Protein AF-A0A0L8FP09-F1 (afdb_monomer)

InterPro domains:
  IPR006461 PLAC8 motif-containing protein [PF04749] (66-150)
  IPR006461 PLAC8 motif-containing protein [PTHR15907] (62-153)
  IPR006461 PLAC8 motif-containing protein [TIGR01571] (64-152)

Structure (mmCIF, N/CA/C/O backbone):
data_AF-A0A0L8FP09-F1
#
_entry.id   AF-A0A0L8FP09-F1
#
loop_
_atom_site.group_PDB
_atom_site.id
_atom_site.type_symbol
_atom_site.label_atom_id
_atom_site.label_alt_id
_atom_site.label_comp_id
_atom_site.label_asym_id
_atom_site.label_entity_id
_atom_site.label_seq_id
_atom_site.pdbx_PDB_ins_code
_atom_site.Cartn_x
_atom_site.Cartn_y
_atom_site.Cartn_z
_atom_site.occupancy
_atom_site.B_iso_or_equiv
_atom_site.auth_seq_id
_atom_site.auth_comp_id
_atom_site.auth_asym_id
_atom_site.auth_atom_id
_atom_site.pdbx_PDB_model_num
ATOM 1 N N . MET A 1 1 ? -14.677 46.490 -42.047 1.00 44.72 1 MET A N 1
ATOM 2 C CA . MET A 1 1 ? -14.136 45.141 -42.338 1.00 44.72 1 MET A CA 1
ATOM 3 C C . MET A 1 1 ? -14.301 44.352 -41.044 1.00 44.72 1 MET A C 1
ATOM 5 O O . MET A 1 1 ? -13.331 44.175 -40.325 1.00 44.72 1 MET A O 1
ATOM 9 N N . ASP A 1 2 ? -15.498 44.070 -40.534 1.00 39.19 2 ASP A N 1
ATOM 10 C CA . ASP A 1 2 ? -16.726 43.527 -41.147 1.00 39.19 2 ASP A CA 1
ATOM 11 C C . ASP A 1 2 ? -16.473 42.271 -41.971 1.00 39.19 2 ASP A C 1
ATOM 13 O O . ASP A 1 2 ? -16.012 42.380 -43.106 1.00 39.19 2 ASP A O 1
ATOM 17 N N . THR A 1 3 ? -16.710 41.136 -41.304 1.00 41.62 3 THR A N 1
ATOM 18 C CA . THR A 1 3 ? -17.496 39.934 -41.678 1.00 41.62 3 THR A CA 1
ATOM 19 C C . THR A 1 3 ? -17.457 39.043 -40.413 1.00 41.62 3 THR A C 1
ATOM 21 O O . THR A 1 3 ? -16.355 38.727 -39.965 1.00 41.62 3 THR A O 1
ATOM 24 N N . GLU A 1 4 ? -18.527 38.839 -39.622 1.00 38.84 4 GLU A N 1
ATOM 25 C CA . GLU A 1 4 ? -19.711 37.960 -39.860 1.00 38.84 4 GLU A CA 1
ATOM 26 C C . GLU A 1 4 ? -19.262 36.537 -40.275 1.00 38.84 4 GLU A C 1
ATOM 28 O O . GLU A 1 4 ? -18.379 36.411 -41.113 1.00 38.84 4 GLU A O 1
ATOM 33 N N . GLU A 1 5 ? -19.729 35.393 -39.764 1.00 35.69 5 GLU A N 1
ATOM 34 C CA . GLU A 1 5 ? -20.924 34.987 -39.014 1.00 35.69 5 GLU A CA 1
ATOM 35 C C . GLU A 1 5 ? -20.709 33.524 -38.507 1.00 35.69 5 GLU A C 1
ATOM 37 O O . GLU A 1 5 ? -19.665 32.921 -38.748 1.00 35.69 5 GLU A O 1
ATOM 42 N N . GLU A 1 6 ? -21.705 32.994 -37.796 1.00 38.56 6 GLU A N 1
ATOM 43 C CA . GLU A 1 6 ? -21.829 31.839 -36.875 1.00 38.56 6 GLU A CA 1
ATOM 44 C C . GLU A 1 6 ? -21.629 30.361 -37.375 1.00 38.56 6 GLU A C 1
ATOM 46 O O . GLU A 1 6 ? -21.425 30.118 -38.564 1.00 38.56 6 GLU A O 1
ATOM 51 N N . PRO A 1 7 ? -21.694 29.352 -36.454 1.00 57.25 7 PRO A N 1
ATOM 52 C CA . PRO A 1 7 ? -21.489 27.905 -36.655 1.00 57.25 7 PRO A CA 1
ATOM 53 C C . PRO A 1 7 ? -22.775 27.167 -37.098 1.00 57.25 7 PRO A C 1
ATOM 55 O O . PRO A 1 7 ? -23.839 27.776 -37.183 1.00 57.25 7 PRO A O 1
ATOM 58 N N . PRO A 1 8 ? -22.722 25.850 -37.395 1.00 44.56 8 PRO A N 1
ATOM 59 C CA . PRO A 1 8 ? -23.197 24.8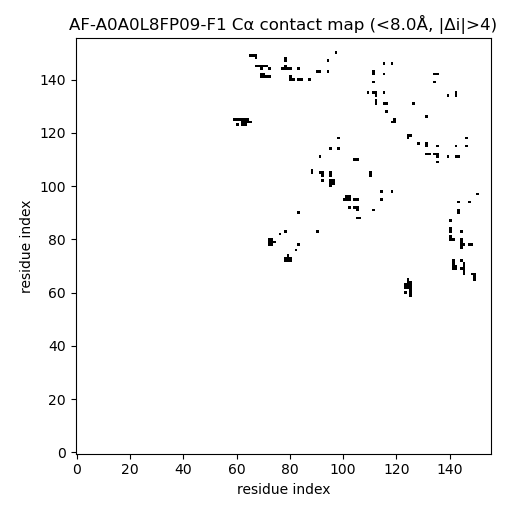16 -36.443 1.00 44.56 8 PRO A CA 1
ATOM 60 C C . PRO A 1 8 ? -22.360 23.504 -36.574 1.00 44.56 8 PRO A C 1
ATOM 62 O O . PRO A 1 8 ? -21.512 23.393 -37.445 1.00 44.56 8 PRO A O 1
ATOM 65 N N . GLU A 1 9 ? -22.386 22.488 -35.709 1.00 36.38 9 GLU A N 1
ATOM 66 C CA . GLU A 1 9 ? -23.511 21.603 -35.410 1.00 36.38 9 GLU A CA 1
ATOM 67 C C . GLU A 1 9 ? -23.280 20.804 -34.119 1.00 36.38 9 GLU A C 1
ATOM 69 O O . GLU A 1 9 ? -22.201 20.285 -33.824 1.00 36.38 9 GLU A O 1
ATOM 74 N N . ALA A 1 10 ? -24.376 20.650 -33.384 1.00 31.91 10 ALA A N 1
ATOM 75 C CA . ALA A 1 10 ? -24.558 19.651 -32.354 1.00 31.91 10 ALA A CA 1
ATOM 76 C C . ALA A 1 10 ? -24.654 18.243 -32.967 1.00 31.91 10 ALA A C 1
ATOM 78 O O . ALA A 1 10 ? -25.425 18.022 -33.896 1.00 31.91 10 ALA A O 1
ATOM 79 N N . ILE A 1 11 ? -23.995 17.254 -32.356 1.00 36.75 11 ILE A N 1
ATOM 80 C CA . ILE A 1 11 ? -24.462 15.863 -32.416 1.00 36.75 11 ILE A CA 1
ATOM 81 C C . ILE A 1 11 ? -24.700 15.376 -30.990 1.00 36.75 11 ILE A C 1
ATOM 83 O O . ILE A 1 11 ? -23.824 14.860 -30.298 1.00 36.75 11 ILE A O 1
ATOM 87 N N . THR A 1 12 ? -25.952 15.539 -30.578 1.00 35.41 12 THR A N 1
ATOM 88 C CA . THR A 1 12 ? -26.615 14.757 -29.539 1.00 35.41 12 THR A CA 1
ATOM 89 C C . THR A 1 12 ? -26.556 13.273 -29.888 1.00 35.41 12 THR A C 1
ATOM 91 O O . THR A 1 12 ? -27.148 12.867 -30.885 1.00 35.41 12 THR A O 1
ATOM 94 N N . LYS A 1 13 ? -25.951 12.453 -29.020 1.00 34.75 13 LYS A N 1
ATOM 95 C CA . LYS A 1 13 ? -26.394 11.071 -28.749 1.00 34.75 13 LYS A CA 1
ATOM 96 C C . LYS A 1 13 ? -26.190 10.735 -27.262 1.00 34.75 13 LYS A C 1
ATOM 98 O O . LYS A 1 13 ? -25.086 10.437 -26.825 1.00 34.75 13 LYS A O 1
ATOM 103 N N . GLN A 1 14 ? -27.274 10.796 -26.489 1.00 33.34 14 GLN A N 1
ATOM 104 C CA . GLN A 1 14 ? -27.479 9.980 -25.278 1.00 33.34 14 GLN A CA 1
ATOM 105 C C . GLN A 1 14 ? -27.971 8.570 -25.701 1.00 33.34 14 GLN A C 1
ATOM 107 O O . GLN A 1 14 ? -28.328 8.394 -26.866 1.00 33.34 14 GLN A O 1
ATOM 112 N N . PRO A 1 15 ? -28.224 7.623 -24.778 1.00 39.94 15 PRO A N 1
ATOM 113 C CA . PRO A 1 15 ? -27.350 7.047 -23.756 1.00 39.94 15 PRO A CA 1
ATOM 114 C C . PRO A 1 15 ? -27.344 5.493 -23.876 1.00 39.94 15 PRO A C 1
ATOM 116 O O . PRO A 1 15 ? -27.825 4.935 -24.855 1.00 39.94 15 PRO A O 1
ATOM 119 N N . ALA A 1 16 ? -26.877 4.807 -22.825 1.00 28.33 16 ALA A N 1
ATOM 120 C CA . ALA A 1 16 ? -27.048 3.375 -22.524 1.00 28.33 16 ALA A CA 1
ATOM 121 C C . ALA A 1 16 ? -25.997 2.390 -23.075 1.00 28.33 16 ALA A C 1
ATOM 123 O O . ALA A 1 16 ? -26.090 1.888 -24.189 1.00 28.33 16 ALA A O 1
ATOM 124 N N . ASN A 1 17 ? -25.100 1.944 -22.187 1.00 35.41 17 ASN A N 1
ATOM 125 C CA . ASN A 1 17 ? -25.024 0.508 -21.912 1.00 35.41 17 ASN A CA 1
ATOM 126 C C . ASN A 1 17 ? -24.466 0.244 -20.506 1.00 35.41 17 ASN A C 1
ATOM 128 O O . ASN A 1 17 ? -23.296 0.491 -20.222 1.00 35.41 17 ASN A O 1
ATOM 132 N N . GLN A 1 18 ? -25.337 -0.240 -19.621 1.00 38.38 18 GLN A N 1
ATOM 133 C CA . GLN A 1 18 ? -24.956 -0.796 -18.327 1.00 38.38 18 GLN A CA 1
ATOM 134 C C . GLN A 1 18 ? -24.208 -2.125 -18.537 1.00 38.38 18 GLN A C 1
ATOM 136 O O . GLN A 1 18 ? -24.602 -2.916 -19.401 1.00 38.38 18 GLN A O 1
ATOM 141 N N . PRO A 1 19 ? -23.194 -2.453 -17.721 1.00 32.84 19 PRO A N 1
ATOM 142 C CA . PRO A 1 19 ? -22.691 -3.815 -17.637 1.00 32.84 19 PRO A CA 1
ATOM 143 C C . PRO A 1 19 ? -23.788 -4.728 -17.078 1.00 32.84 19 PRO A C 1
ATOM 145 O O . PRO A 1 19 ? -24.257 -4.553 -15.955 1.00 32.84 19 PRO A O 1
ATOM 148 N N . LYS A 1 20 ? -24.205 -5.702 -17.890 1.00 33.91 20 LYS A N 1
ATOM 149 C CA . LYS A 1 20 ? -25.222 -6.708 -17.570 1.00 33.91 20 LYS A CA 1
ATOM 150 C C . LYS A 1 20 ? -24.871 -7.453 -16.278 1.00 33.91 20 LYS A C 1
ATOM 152 O O . LYS A 1 20 ? -23.944 -8.262 -16.246 1.00 33.91 20 LYS A O 1
ATOM 157 N N . THR A 1 21 ? -25.672 -7.235 -15.243 1.00 29.61 21 THR A N 1
ATOM 158 C CA . THR A 1 21 ? -25.819 -8.122 -14.089 1.00 29.61 21 THR A CA 1
ATOM 159 C C . THR A 1 21 ? -26.281 -9.497 -14.573 1.00 29.61 21 THR A C 1
ATOM 161 O O . THR A 1 21 ? -27.379 -9.659 -15.100 1.00 29.61 21 THR A O 1
ATOM 164 N N . LYS A 1 22 ? -25.436 -10.521 -14.409 1.00 34.25 22 LYS A N 1
ATOM 165 C CA . LYS A 1 22 ? -25.862 -11.920 -14.528 1.00 34.25 22 LYS A CA 1
ATOM 166 C C . LYS A 1 22 ? -26.405 -12.376 -13.177 1.00 34.25 22 LYS A C 1
ATOM 168 O O . LYS A 1 22 ? -25.674 -12.904 -12.346 1.00 34.25 22 LYS A O 1
ATOM 173 N N . THR A 1 23 ? -27.697 -12.153 -12.975 1.00 31.03 23 THR A N 1
ATOM 174 C CA . THR A 1 23 ? -28.492 -12.814 -11.936 1.00 31.03 23 THR A CA 1
ATOM 175 C C . THR A 1 23 ? -28.614 -14.295 -12.298 1.00 31.03 23 THR A C 1
ATOM 177 O O . THR A 1 23 ? -29.106 -14.632 -13.374 1.00 31.03 23 THR A O 1
ATOM 180 N N . ARG A 1 24 ? -28.142 -15.192 -11.428 1.00 33.09 24 ARG A N 1
ATOM 181 C CA . ARG A 1 24 ? -28.387 -16.638 -11.536 1.00 33.09 24 ARG A CA 1
ATOM 182 C C . ARG A 1 24 ? -29.703 -16.965 -10.808 1.00 33.09 24 ARG A C 1
ATOM 184 O O . ARG A 1 24 ? -29.889 -16.460 -9.703 1.00 33.09 24 ARG A O 1
ATOM 191 N N . PRO A 1 25 ? -30.612 -17.763 -11.398 1.00 40.91 25 PRO A N 1
ATOM 192 C CA . PRO A 1 25 ? -31.886 -18.111 -10.769 1.00 40.91 25 PRO A CA 1
ATOM 193 C C . PRO A 1 25 ? -31.709 -19.057 -9.566 1.00 40.91 25 PRO A C 1
ATOM 195 O O . PRO A 1 25 ? -30.722 -19.803 -9.515 1.00 40.91 25 PRO A O 1
ATOM 198 N N . PRO A 1 26 ? -32.663 -19.054 -8.614 1.00 36.44 26 PRO A N 1
ATOM 199 C CA . PRO A 1 26 ? -32.695 -20.009 -7.517 1.00 36.44 26 PRO A CA 1
ATOM 200 C C . PRO A 1 26 ? -33.157 -21.378 -8.031 1.00 36.44 26 PRO A C 1
ATOM 202 O O . PRO A 1 26 ? -34.159 -21.484 -8.737 1.00 36.44 26 PRO A O 1
ATOM 205 N N . ALA A 1 27 ? -32.433 -22.432 -7.663 1.00 35.50 27 ALA A N 1
ATOM 206 C CA . ALA A 1 27 ? -32.930 -23.794 -7.789 1.00 35.50 27 ALA A CA 1
ATOM 207 C C . ALA A 1 27 ? -33.784 -24.094 -6.552 1.00 35.50 27 ALA A C 1
ATOM 209 O O . ALA A 1 27 ? -33.258 -24.193 -5.444 1.00 35.50 27 ALA A O 1
ATOM 210 N N . GLY A 1 28 ? -35.099 -24.185 -6.749 1.00 27.45 28 GLY A N 1
ATOM 211 C CA . GLY A 1 28 ? -36.005 -24.826 -5.806 1.00 27.45 28 GLY A CA 1
ATOM 212 C C . GLY A 1 28 ? -35.853 -26.344 -5.891 1.00 27.45 28 GLY A C 1
ATOM 213 O O . GLY A 1 28 ? -35.803 -26.904 -6.985 1.00 27.45 28 GLY A O 1
ATOM 214 N N . GLY A 1 29 ? -35.777 -26.985 -4.730 1.00 28.77 29 GLY A N 1
ATOM 215 C CA . GLY A 1 29 ? -35.843 -28.428 -4.541 1.00 28.77 29 GLY A CA 1
ATOM 216 C C . GLY A 1 29 ? -36.633 -28.696 -3.263 1.00 28.77 29 GLY A C 1
ATOM 217 O O . GLY A 1 29 ? -36.369 -28.086 -2.233 1.00 28.77 29 GLY A O 1
ATOM 218 N N . SER A 1 30 ? -37.662 -29.520 -3.399 1.00 33.72 30 SER A N 1
ATOM 219 C CA . SER A 1 30 ? -38.716 -29.846 -2.442 1.00 33.72 30 SER A CA 1
ATOM 220 C C . SER A 1 30 ? -38.332 -30.939 -1.431 1.00 33.72 30 SER A C 1
ATOM 222 O O . SER A 1 30 ? -37.435 -31.734 -1.704 1.00 33.72 30 SER A O 1
ATOM 224 N N . ASN A 1 31 ? -39.159 -31.035 -0.375 1.00 30.69 31 ASN A N 1
ATOM 225 C CA . ASN A 1 31 ? -39.295 -32.110 0.634 1.00 30.69 31 ASN A CA 1
ATOM 226 C C . ASN A 1 31 ? -38.295 -31.979 1.810 1.00 30.69 31 ASN A C 1
ATOM 228 O O . ASN A 1 31 ? -37.128 -31.700 1.589 1.00 30.69 31 ASN A O 1
ATOM 232 N N . GLU A 1 32 ? -38.650 -32.068 3.095 1.00 34.84 32 GLU A N 1
ATOM 233 C CA . GLU A 1 32 ? -39.636 -32.898 3.797 1.00 34.84 32 GLU A CA 1
ATOM 234 C C . GLU A 1 32 ? -40.142 -32.184 5.071 1.00 34.84 32 GLU A C 1
ATOM 236 O O . GLU A 1 32 ? -39.426 -31.394 5.690 1.00 34.84 32 GLU A O 1
ATOM 241 N N . VAL A 1 33 ? -41.369 -32.508 5.482 1.00 37.88 33 VAL A N 1
ATOM 242 C CA . VAL A 1 33 ? -41.899 -32.275 6.831 1.00 37.88 33 VAL A CA 1
ATOM 243 C C . VAL A 1 33 ? -41.282 -33.328 7.755 1.00 37.88 33 VAL A C 1
ATOM 245 O O . VAL A 1 33 ? -41.375 -34.516 7.462 1.00 37.88 33 VAL A O 1
ATOM 248 N N . GLY A 1 34 ? -40.668 -32.904 8.859 1.00 33.72 34 GLY A N 1
ATOM 249 C CA . GLY A 1 34 ? -40.097 -33.791 9.873 1.00 33.72 34 GLY A CA 1
ATOM 250 C C . GLY A 1 34 ? -40.229 -33.172 11.262 1.00 33.72 34 GLY A C 1
ATOM 251 O O . GLY A 1 34 ? -39.697 -32.098 11.528 1.00 33.72 34 GLY A O 1
ATOM 252 N N . GLU A 1 35 ? -40.996 -33.844 12.105 1.00 32.78 35 GLU A N 1
ATOM 253 C CA . GLU A 1 35 ? -41.407 -33.486 13.460 1.00 32.78 35 GLU A CA 1
ATOM 254 C C . GLU A 1 35 ? -40.350 -33.899 14.508 1.00 32.78 35 GLU A C 1
ATOM 256 O O . GLU A 1 35 ? -39.888 -35.036 14.483 1.00 32.78 35 GLU A O 1
ATOM 261 N N . GLY A 1 36 ? -40.015 -33.000 15.450 1.00 34.12 36 GLY A N 1
ATOM 262 C CA . GLY A 1 36 ? -39.311 -33.291 16.721 1.00 34.12 36 GLY A CA 1
ATOM 263 C C . GLY A 1 36 ? -37.802 -33.612 16.642 1.00 34.12 36 GLY A C 1
ATOM 264 O O . GLY A 1 36 ? -37.326 -34.064 15.607 1.00 34.12 36 GLY A O 1
ATOM 265 N N . PRO A 1 37 ? -37.014 -33.390 17.721 1.00 39.50 37 PRO A N 1
ATOM 266 C CA . PRO A 1 37 ? -37.409 -33.547 19.122 1.00 39.50 37 PRO A CA 1
ATOM 267 C C . PRO A 1 37 ? -37.343 -32.256 19.961 1.00 39.50 37 PRO A C 1
ATOM 269 O O . PRO A 1 37 ? -36.527 -31.367 19.725 1.00 39.50 37 PRO A O 1
ATOM 272 N N . GLU A 1 38 ? -38.211 -32.194 20.973 1.00 37.00 38 GLU A N 1
ATOM 273 C CA . GLU A 1 38 ? -38.171 -31.230 22.078 1.00 37.00 38 GLU A CA 1
ATOM 274 C C . GLU A 1 38 ? -36.763 -31.091 22.674 1.00 37.00 38 GLU A C 1
ATOM 276 O O . GLU A 1 38 ? -36.096 -32.082 22.975 1.00 37.00 38 GLU A O 1
ATOM 281 N N . ILE A 1 39 ? -36.342 -29.850 22.921 1.00 46.44 39 ILE A N 1
ATOM 282 C CA . ILE A 1 39 ? -35.221 -29.561 23.817 1.00 46.44 39 ILE A CA 1
ATOM 283 C C . ILE A 1 39 ? -35.800 -29.514 25.244 1.00 46.44 39 ILE A C 1
ATOM 285 O O . ILE A 1 39 ? -36.686 -28.692 25.489 1.00 46.44 39 ILE A O 1
ATOM 289 N N . PRO A 1 40 ? -35.339 -30.363 26.183 1.00 43.50 40 PRO A N 1
ATOM 290 C CA . PRO A 1 40 ? -35.858 -30.405 27.548 1.00 43.50 40 PRO A CA 1
ATOM 291 C C . PRO A 1 40 ? -35.745 -29.058 28.272 1.00 43.50 40 PRO A C 1
ATOM 293 O O . PRO A 1 40 ? -34.704 -28.400 28.219 1.00 43.50 40 PRO A O 1
ATOM 296 N N . LEU A 1 41 ? -36.798 -28.683 29.007 1.00 48.72 41 LEU A N 1
ATOM 297 C CA . LEU A 1 41 ? -36.725 -27.628 30.019 1.00 48.72 41 LEU A CA 1
ATOM 298 C C . LEU A 1 41 ? -35.624 -27.968 31.046 1.00 48.72 41 LEU A C 1
ATOM 300 O O . LEU A 1 41 ? -35.616 -29.083 31.573 1.00 48.72 41 LEU A O 1
ATOM 304 N N . PRO A 1 42 ? -34.731 -27.030 31.405 1.00 50.09 42 PRO A N 1
ATOM 305 C CA . PRO A 1 42 ? -33.803 -27.249 32.501 1.00 50.09 42 PRO A CA 1
ATOM 306 C C . PRO A 1 42 ? -34.560 -27.246 33.837 1.00 50.09 42 PRO A C 1
ATOM 308 O O . PRO A 1 42 ? -35.291 -26.314 34.176 1.00 50.09 42 PRO A O 1
ATOM 311 N N . HIS A 1 43 ? -34.370 -28.325 34.592 1.00 56.22 43 HIS A N 1
ATOM 312 C CA . HIS A 1 43 ? -34.821 -28.479 35.970 1.00 56.22 43 HIS A CA 1
ATOM 313 C C . HIS A 1 43 ? -34.153 -27.432 36.887 1.00 56.22 43 HIS A C 1
ATOM 315 O O . HIS A 1 43 ? -33.023 -27.016 36.619 1.00 56.22 43 HIS A O 1
ATOM 321 N N . PRO A 1 44 ? -34.800 -27.019 37.993 1.00 43.12 44 PRO A N 1
ATOM 322 C CA . PRO A 1 44 ? -34.248 -26.029 38.911 1.00 43.12 44 PRO A CA 1
ATOM 323 C C . PRO A 1 44 ? -33.101 -26.644 39.728 1.00 43.12 44 PRO A C 1
ATOM 325 O O . PRO A 1 44 ? -33.324 -27.374 40.691 1.00 43.12 44 PRO A O 1
ATOM 328 N N . GLY A 1 45 ? -31.864 -26.347 39.334 1.00 41.06 45 GLY A N 1
ATOM 329 C CA . GLY A 1 45 ? -30.641 -26.713 40.045 1.00 41.06 45 GLY A CA 1
ATOM 330 C C . GLY A 1 45 ? -29.712 -25.506 40.113 1.00 41.06 45 GLY A C 1
ATOM 331 O O . GLY A 1 45 ? -29.378 -24.914 39.095 1.00 41.06 45 GLY A O 1
ATOM 332 N N . ALA A 1 46 ? -29.373 -25.101 41.330 1.00 49.41 46 ALA A N 1
ATOM 333 C CA . ALA A 1 46 ? -28.762 -23.827 41.672 1.00 49.41 46 ALA A CA 1
ATOM 334 C C . ALA A 1 46 ? -27.362 -23.581 41.076 1.00 49.41 46 ALA A C 1
ATOM 336 O O . ALA A 1 46 ? -26.454 -24.395 41.224 1.00 49.41 46 ALA A O 1
ATOM 337 N N . GLY A 1 47 ? -27.186 -22.374 40.532 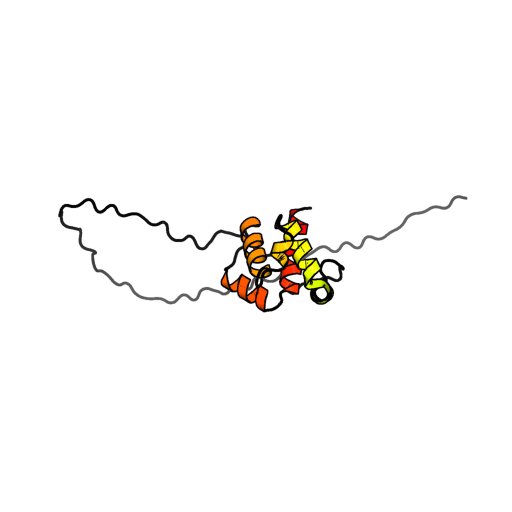1.00 49.78 47 GLY A N 1
ATOM 338 C CA . GLY A 1 47 ? -25.906 -21.714 40.273 1.00 49.78 47 GLY A CA 1
ATOM 339 C C . GLY A 1 47 ? -26.098 -20.548 39.294 1.00 49.78 47 GLY A C 1
ATOM 340 O O . GLY A 1 47 ? -26.720 -20.756 38.254 1.00 49.78 47 GLY A O 1
ATOM 341 N N . PRO A 1 48 ? -25.634 -19.314 39.576 1.00 52.81 48 PRO A N 1
ATOM 342 C CA . PRO A 1 48 ? -25.664 -18.255 38.578 1.00 52.81 48 PRO A CA 1
ATOM 343 C C . PRO A 1 48 ? -24.539 -18.506 37.568 1.00 52.81 48 PRO A C 1
ATOM 345 O O . PRO A 1 48 ? -23.412 -18.050 37.749 1.00 52.81 48 PRO A O 1
ATOM 348 N N . GLU A 1 49 ? -24.835 -19.244 36.500 1.00 56.59 49 GLU A N 1
ATOM 349 C CA . GLU A 1 49 ? -23.978 -19.254 35.319 1.00 56.59 49 GLU A CA 1
ATOM 350 C C . GLU A 1 49 ? -24.168 -17.919 34.594 1.00 56.59 49 GLU A C 1
ATOM 352 O O . GLU A 1 49 ? -25.169 -17.673 33.919 1.00 56.59 49 GLU A O 1
ATOM 357 N N . VAL A 1 50 ? -23.221 -17.004 34.797 1.00 62.78 50 VAL A N 1
ATOM 358 C CA . VAL A 1 50 ? -23.151 -15.753 34.042 1.00 62.78 50 VAL A CA 1
ATOM 359 C C . VAL A 1 50 ? -22.734 -16.115 32.620 1.00 62.78 50 VAL A C 1
ATOM 361 O O . VAL A 1 50 ? -21.548 -16.186 32.302 1.00 62.78 50 VAL A O 1
ATOM 364 N N . ALA A 1 51 ? -23.717 -16.373 31.759 1.00 57.22 51 ALA A N 1
ATOM 365 C CA . ALA A 1 51 ? -23.500 -16.516 30.331 1.00 57.22 51 ALA A CA 1
ATOM 366 C C . ALA A 1 51 ? -22.977 -15.179 29.781 1.00 57.22 51 ALA A C 1
ATOM 368 O O . ALA A 1 51 ? -23.735 -14.241 29.530 1.00 57.22 51 ALA A O 1
ATOM 369 N N . VAL A 1 52 ? -21.658 -15.070 29.612 1.00 66.19 52 VAL A N 1
ATOM 370 C CA . VAL A 1 52 ? -21.054 -13.980 28.846 1.00 66.19 52 VAL A CA 1
ATOM 371 C C . VAL A 1 52 ? -21.431 -14.221 27.390 1.00 66.19 52 VAL A C 1
ATOM 373 O O . VAL A 1 52 ? -20.824 -15.041 26.704 1.00 66.19 52 VAL A O 1
ATOM 376 N N . ALA A 1 53 ? -22.464 -13.525 26.919 1.00 64.62 53 ALA A N 1
ATOM 377 C CA . ALA A 1 53 ? -22.776 -13.455 25.503 1.00 64.62 53 ALA A CA 1
ATOM 378 C C . ALA A 1 53 ? -21.591 -12.790 24.789 1.00 64.62 53 ALA A C 1
ATOM 380 O O . ALA A 1 53 ? -21.459 -11.566 24.778 1.00 64.62 53 ALA A O 1
ATOM 381 N N . VAL A 1 54 ? -20.690 -13.599 24.231 1.00 71.19 54 VAL A N 1
ATOM 382 C CA . VAL A 1 54 ? -19.649 -13.105 23.331 1.00 71.19 54 VAL A CA 1
ATOM 383 C C . VAL A 1 54 ? -20.376 -12.667 22.059 1.00 71.19 54 VAL A C 1
ATOM 385 O O . VAL A 1 54 ? -21.013 -13.511 21.421 1.00 71.19 54 VAL A O 1
ATOM 388 N N . PRO A 1 55 ? -20.364 -11.372 21.687 1.00 70.25 55 PRO A N 1
ATOM 389 C CA . PRO A 1 55 ? -20.991 -10.950 20.446 1.00 70.25 55 PRO A CA 1
ATOM 390 C C . PRO A 1 55 ? -20.359 -11.739 19.292 1.00 70.25 55 PRO A C 1
ATOM 392 O O . PRO A 1 55 ? -19.136 -11.922 19.286 1.00 70.25 55 PRO A O 1
ATOM 395 N N . PRO A 1 56 ? -21.153 -12.225 18.319 1.00 59.50 56 PRO A N 1
ATOM 396 C CA . PRO A 1 56 ? -20.596 -12.912 17.167 1.00 59.50 56 PRO A CA 1
ATOM 397 C C . PRO A 1 56 ? -19.568 -11.988 16.520 1.00 59.50 56 PRO A C 1
ATOM 399 O O . PRO A 1 56 ? -19.855 -10.811 16.266 1.00 59.50 56 PRO A O 1
ATOM 402 N N . LEU A 1 57 ? -18.362 -12.519 16.291 1.00 55.94 57 LEU A N 1
ATOM 403 C CA . LEU A 1 57 ? -17.291 -11.837 15.577 1.00 55.94 57 LEU A CA 1
ATOM 404 C C . LEU A 1 57 ? -17.873 -11.353 14.248 1.00 55.94 57 LEU A C 1
ATOM 406 O O . LEU A 1 57 ? -18.087 -12.131 13.321 1.00 55.94 57 LEU A O 1
ATOM 410 N N . SER A 1 58 ? -18.220 -10.071 14.198 1.00 52.75 58 SER A N 1
ATOM 411 C CA . SER A 1 58 ? -18.939 -9.479 13.082 1.00 52.75 58 SER A CA 1
ATOM 412 C C . SER A 1 58 ? -17.951 -9.304 11.934 1.00 52.75 58 SER A C 1
ATOM 414 O O . SER A 1 58 ? -17.343 -8.252 11.772 1.00 52.75 58 SER A O 1
ATOM 416 N N . THR A 1 59 ? -17.761 -10.352 11.134 1.00 56.69 59 THR A N 1
ATOM 417 C CA . THR A 1 59 ? -16.852 -10.389 9.975 1.00 56.69 59 THR A CA 1
ATOM 418 C C . THR A 1 59 ? -17.395 -9.653 8.750 1.00 56.69 59 THR A C 1
ATOM 420 O O . THR A 1 59 ? -17.003 -9.934 7.622 1.00 56.69 59 THR A O 1
ATOM 423 N N . SER A 1 60 ? -18.278 -8.675 8.933 1.00 60.34 60 SER A N 1
ATOM 424 C CA . SER A 1 60 ? -18.772 -7.869 7.823 1.00 60.34 60 SER A CA 1
ATOM 425 C C . SER A 1 60 ? -19.078 -6.452 8.283 1.00 60.34 60 SER A C 1
ATOM 427 O O . SER A 1 60 ? -20.236 -6.044 8.392 1.00 60.34 60 SER A O 1
ATOM 429 N N . SER A 1 61 ? -18.028 -5.649 8.479 1.00 58.38 61 SER A N 1
ATOM 430 C CA . SER A 1 61 ? -18.190 -4.231 8.172 1.00 58.38 61 SER A CA 1
ATOM 431 C C . SER A 1 61 ? -18.642 -4.155 6.709 1.00 58.38 61 SER A C 1
ATOM 433 O O . SER A 1 61 ? -18.067 -4.808 5.838 1.00 58.38 61 SER A O 1
ATOM 435 N N . ARG A 1 62 ? -19.710 -3.405 6.416 1.00 73.00 62 ARG A N 1
ATOM 436 C CA . ARG A 1 62 ? -20.087 -3.048 5.036 1.00 73.00 62 ARG A CA 1
ATOM 437 C C . ARG A 1 62 ? -19.051 -2.060 4.486 1.00 73.00 62 ARG A C 1
ATOM 439 O O . ARG A 1 62 ? -19.358 -0.901 4.236 1.00 73.00 62 ARG A O 1
ATOM 446 N N . GLY A 1 63 ? -17.794 -2.490 4.417 1.00 78.00 63 GLY A N 1
ATOM 447 C CA . GLY A 1 63 ? -16.713 -1.723 3.829 1.00 78.00 63 GLY A CA 1
ATOM 448 C C . GLY A 1 63 ? -16.926 -1.596 2.326 1.00 78.00 63 GLY A C 1
ATOM 449 O O . GLY A 1 63 ? -17.505 -2.482 1.693 1.00 78.00 63 GLY A O 1
ATOM 450 N N . ARG A 1 64 ? -16.466 -0.490 1.744 1.00 93.25 64 ARG A N 1
ATOM 451 C CA . ARG A 1 64 ? -16.465 -0.326 0.284 1.00 93.25 64 ARG A CA 1
ATOM 452 C C . ARG A 1 64 ? -15.363 -1.182 -0.347 1.00 93.25 64 ARG A C 1
ATOM 454 O O . ARG A 1 64 ? -14.436 -1.608 0.336 1.00 93.25 64 ARG A O 1
ATOM 461 N N . ASN A 1 65 ? -15.423 -1.398 -1.655 1.00 93.69 65 ASN A N 1
ATOM 462 C CA . ASN A 1 65 ? -14.297 -1.973 -2.396 1.00 93.69 65 ASN A CA 1
ATOM 463 C C . ASN A 1 65 ? -13.232 -0.906 -2.701 1.00 93.69 65 ASN A C 1
ATOM 465 O O . ASN A 1 65 ? -13.497 0.295 -2.584 1.00 93.69 65 ASN A O 1
ATOM 469 N N . TRP A 1 66 ? -12.037 -1.353 -3.104 1.00 93.25 66 TRP A N 1
ATOM 470 C CA . TRP A 1 66 ? -11.031 -0.490 -3.734 1.00 93.25 66 TRP A CA 1
ATOM 471 C C . TRP A 1 66 ? -11.642 0.235 -4.942 1.00 93.25 66 TRP A C 1
ATOM 473 O O . TRP A 1 66 ? -12.453 -0.346 -5.663 1.00 93.25 66 TRP A O 1
ATOM 483 N N . SER A 1 67 ? -11.254 1.488 -5.162 1.00 91.62 67 SER A N 1
ATOM 484 C CA . SER A 1 67 ? -11.728 2.330 -6.269 1.00 91.62 67 SER A CA 1
ATOM 485 C C . SER A 1 67 ? -11.072 1.947 -7.597 1.00 91.62 67 SER A C 1
ATOM 487 O O . SER A 1 67 ? -11.639 2.189 -8.657 1.00 91.62 67 SER A O 1
ATOM 489 N N . THR A 1 68 ? -9.881 1.341 -7.541 1.00 91.12 68 THR A N 1
ATOM 490 C CA . THR A 1 68 ? -9.144 0.824 -8.706 1.00 91.12 68 THR A CA 1
ATOM 491 C C . THR A 1 68 ? -8.684 -0.610 -8.477 1.00 91.12 68 THR A C 1
ATOM 493 O O . THR A 1 68 ? -8.434 -1.020 -7.340 1.00 91.12 68 THR A O 1
ATOM 496 N N . GLY A 1 69 ? -8.530 -1.380 -9.551 1.00 90.75 69 GLY A N 1
ATOM 497 C CA . GLY A 1 69 ? -7.869 -2.681 -9.534 1.00 90.75 69 GLY A CA 1
ATOM 498 C C . GLY A 1 69 ? -6.380 -2.600 -9.168 1.00 90.75 69 GLY A C 1
ATOM 499 O O . GLY A 1 69 ? -5.753 -1.538 -9.202 1.00 90.75 69 GLY A O 1
ATOM 500 N N . LEU A 1 70 ? -5.793 -3.749 -8.817 1.00 89.19 70 LEU A N 1
ATOM 501 C CA . LEU A 1 70 ? -4.400 -3.821 -8.364 1.00 89.19 70 LEU A CA 1
ATOM 502 C C . LEU A 1 70 ? -3.415 -3.450 -9.484 1.00 89.19 70 LEU A C 1
ATOM 504 O O . LEU A 1 70 ? -2.550 -2.602 -9.293 1.00 89.19 70 LEU A O 1
ATOM 508 N N . CYS A 1 71 ? -3.600 -4.040 -10.666 1.00 86.38 71 CYS A N 1
ATOM 509 C CA . CYS A 1 71 ? -2.734 -3.861 -11.835 1.00 86.38 71 CYS A CA 1
ATOM 510 C C . CYS A 1 71 ? -3.237 -2.781 -12.807 1.00 86.38 71 CYS A C 1
ATOM 512 O O . CYS A 1 71 ? -2.844 -2.769 -13.970 1.00 86.38 71 CYS A O 1
ATOM 514 N N . GLU A 1 72 ? -4.100 -1.867 -12.354 1.00 83.94 72 GLU A N 1
ATOM 515 C CA . GLU A 1 72 ? -4.486 -0.687 -13.137 1.00 83.94 72 GLU A CA 1
ATOM 516 C C . GLU A 1 72 ? -3.353 0.351 -13.114 1.00 83.94 72 GLU A C 1
ATOM 518 O O . GLU A 1 72 ? -3.421 1.380 -12.438 1.00 83.94 72 GLU A O 1
ATOM 523 N N . CYS A 1 73 ? -2.255 0.043 -13.803 1.00 78.19 73 CYS A N 1
ATOM 524 C CA . CYS A 1 73 ? -1.131 0.956 -13.977 1.00 78.19 73 CYS A CA 1
ATOM 525 C C . CYS A 1 73 ? -1.548 2.069 -14.949 1.00 78.19 73 CYS A C 1
ATOM 527 O O . CYS A 1 73 ? -2.024 1.789 -16.049 1.00 78.19 73 CYS A O 1
ATOM 529 N N . ARG A 1 74 ? -1.397 3.331 -14.537 1.00 76.88 74 ARG A N 1
ATOM 530 C CA . ARG A 1 74 ? -1.678 4.495 -15.391 1.00 76.88 74 ARG A CA 1
ATOM 531 C C . ARG A 1 74 ? -0.381 5.007 -16.012 1.00 76.88 74 ARG A C 1
ATOM 533 O O . ARG A 1 74 ? 0.711 4.703 -15.539 1.00 76.88 74 ARG A O 1
ATOM 540 N N . GLU A 1 75 ? -0.511 5.812 -17.062 1.00 70.25 75 GLU A N 1
ATOM 541 C CA . GLU A 1 75 ? 0.633 6.455 -17.724 1.00 70.25 7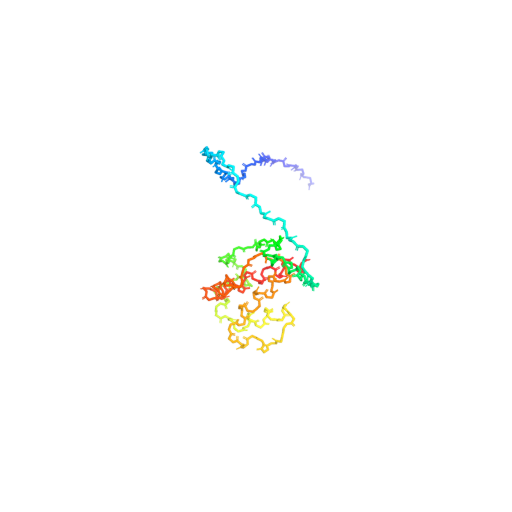5 GLU A CA 1
ATOM 542 C C . GLU A 1 75 ? 1.213 7.629 -16.919 1.00 70.25 75 GLU A C 1
ATOM 544 O O . GLU A 1 75 ? 2.311 8.099 -17.213 1.00 70.25 75 GLU A O 1
ATOM 549 N N . SER A 1 76 ? 0.514 8.091 -15.874 1.00 72.75 76 SER A N 1
ATOM 550 C CA . SER A 1 76 ? 1.027 9.127 -14.979 1.00 72.75 76 SER A CA 1
ATOM 551 C C . SER A 1 76 ? 2.324 8.662 -14.310 1.00 72.75 76 SER A C 1
ATOM 553 O O . SER A 1 76 ? 2.416 7.551 -13.791 1.00 72.75 76 SER A O 1
ATOM 555 N N . ILE A 1 77 ? 3.326 9.547 -14.266 1.00 68.25 77 ILE A N 1
ATOM 556 C CA . ILE A 1 77 ? 4.644 9.273 -13.662 1.00 68.25 77 ILE A CA 1
ATOM 557 C C . ILE A 1 77 ? 4.498 8.737 -12.225 1.00 68.25 77 ILE A C 1
ATOM 559 O O . ILE A 1 77 ? 5.230 7.839 -11.822 1.00 68.25 77 ILE A O 1
ATOM 563 N N . ALA A 1 78 ? 3.522 9.239 -11.462 1.00 66.88 78 ALA A N 1
ATOM 564 C CA . ALA A 1 78 ? 3.290 8.842 -10.073 1.00 66.88 78 ALA A CA 1
ATOM 565 C C . ALA A 1 78 ? 2.617 7.463 -9.894 1.00 66.88 78 ALA A C 1
ATOM 567 O O . ALA A 1 78 ? 2.778 6.859 -8.834 1.00 66.88 78 ALA A O 1
ATOM 568 N N . ASP A 1 79 ? 1.890 6.958 -10.900 1.00 72.94 79 ASP A N 1
ATOM 569 C CA . ASP A 1 79 ? 1.144 5.687 -10.824 1.00 72.94 79 ASP A CA 1
ATOM 570 C C . ASP A 1 79 ? 1.644 4.644 -11.837 1.00 72.94 79 ASP A C 1
ATOM 572 O O . ASP A 1 79 ? 0.972 3.641 -12.109 1.00 72.94 79 ASP A O 1
ATOM 576 N N . ASN A 1 80 ? 2.840 4.873 -12.382 1.00 81.19 80 ASN A N 1
ATOM 577 C CA . ASN A 1 80 ? 3.513 3.946 -13.269 1.00 81.19 80 ASN A CA 1
ATOM 578 C C . ASN A 1 80 ? 4.203 2.842 -12.445 1.00 81.19 80 ASN A C 1
ATOM 580 O O . ASN A 1 80 ? 5.174 3.075 -11.714 1.00 81.19 80 ASN A O 1
ATOM 584 N N . CYS A 1 81 ? 3.694 1.615 -12.565 1.00 82.31 81 CYS A N 1
ATOM 585 C CA . CYS A 1 81 ? 4.190 0.455 -11.822 1.00 82.31 81 CYS A CA 1
ATOM 586 C C . CYS A 1 81 ? 5.646 0.095 -12.178 1.00 82.31 81 CYS A C 1
ATOM 588 O O . CYS A 1 81 ? 6.389 -0.368 -11.314 1.00 82.31 81 CYS A O 1
ATOM 590 N N . VAL A 1 82 ? 6.072 0.339 -13.426 1.00 81.50 82 VAL A N 1
ATOM 591 C CA . VAL A 1 82 ? 7.446 0.072 -13.884 1.00 81.50 82 VAL A CA 1
ATOM 592 C C . VAL A 1 82 ? 8.413 1.054 -13.235 1.00 81.50 82 VAL A C 1
ATOM 594 O O . VAL A 1 82 ? 9.439 0.640 -12.699 1.00 81.50 82 VAL A O 1
ATOM 597 N N . LEU A 1 83 ? 8.060 2.342 -13.200 1.00 79.81 83 LEU A N 1
ATOM 598 C CA . LEU A 1 83 ? 8.869 3.334 -12.497 1.00 79.81 83 LEU A CA 1
ATOM 599 C C . LEU A 1 83 ? 8.951 3.007 -11.002 1.00 79.81 83 LEU A C 1
ATOM 601 O O . LEU A 1 83 ? 10.040 3.026 -10.438 1.00 79.81 83 LEU A O 1
ATOM 605 N N . SER A 1 84 ? 7.828 2.616 -10.393 1.00 80.25 84 SER A N 1
ATOM 606 C CA . SER A 1 84 ? 7.755 2.234 -8.976 1.00 80.25 84 SER A CA 1
ATOM 607 C C . SER A 1 84 ? 8.647 1.042 -8.620 1.00 80.25 84 SER A C 1
ATOM 609 O O . SER A 1 84 ? 9.164 0.986 -7.507 1.00 80.25 84 SER A O 1
ATOM 611 N N . PHE A 1 85 ? 8.860 0.108 -9.551 1.00 80.31 85 PHE A N 1
ATOM 612 C CA . PHE A 1 85 ? 9.793 -1.005 -9.367 1.00 80.31 85 PHE A CA 1
ATOM 613 C C . PHE A 1 85 ? 11.253 -0.529 -9.330 1.00 80.31 85 PHE A C 1
ATOM 615 O O . PHE A 1 85 ? 12.016 -0.946 -8.462 1.00 80.31 85 PHE A O 1
ATOM 622 N N . TRP A 1 86 ? 11.633 0.393 -10.219 1.00 79.94 86 TRP A N 1
ATOM 623 C CA . TRP A 1 86 ? 12.991 0.946 -10.274 1.00 79.94 86 TRP A CA 1
ATOM 624 C C . TRP A 1 86 ? 13.282 1.967 -9.163 1.00 79.94 86 TRP A C 1
ATOM 626 O O . TRP A 1 86 ? 14.410 2.051 -8.685 1.00 79.94 86 TRP A O 1
ATOM 636 N N . CYS A 1 87 ? 12.279 2.725 -8.708 1.00 81.12 87 CYS A N 1
ATOM 637 C CA . CYS A 1 87 ? 12.406 3.730 -7.645 1.00 81.12 87 CYS A CA 1
ATOM 638 C C . CYS A 1 87 ? 11.793 3.284 -6.304 1.00 81.12 87 CYS A C 1
ATOM 640 O O . CYS A 1 87 ? 11.417 4.101 -5.459 1.00 81.12 87 CYS A O 1
ATOM 642 N N . TRP A 1 88 ? 11.727 1.974 -6.081 1.00 79.75 88 TRP A N 1
ATOM 643 C CA . TRP A 1 88 ? 11.044 1.340 -4.956 1.00 79.75 88 TRP A CA 1
ATOM 644 C C . TRP A 1 88 ? 11.280 1.984 -3.573 1.00 79.75 88 TRP A C 1
ATOM 646 O O . TRP A 1 88 ? 10.293 2.317 -2.905 1.00 79.75 88 TRP A O 1
ATOM 656 N N . PRO A 1 89 ? 12.524 2.220 -3.102 1.00 82.44 89 PRO A N 1
ATOM 657 C CA . PRO A 1 89 ? 12.735 2.789 -1.767 1.00 82.44 89 PRO A CA 1
ATOM 658 C C . PRO A 1 89 ? 12.143 4.197 -1.630 1.00 82.44 89 PRO A C 1
ATOM 660 O O . PRO A 1 89 ? 11.592 4.539 -0.581 1.00 82.44 89 PRO A O 1
ATOM 663 N N . PHE A 1 90 ? 12.193 4.998 -2.697 1.00 84.56 90 PHE A N 1
ATOM 664 C CA . PHE A 1 90 ? 1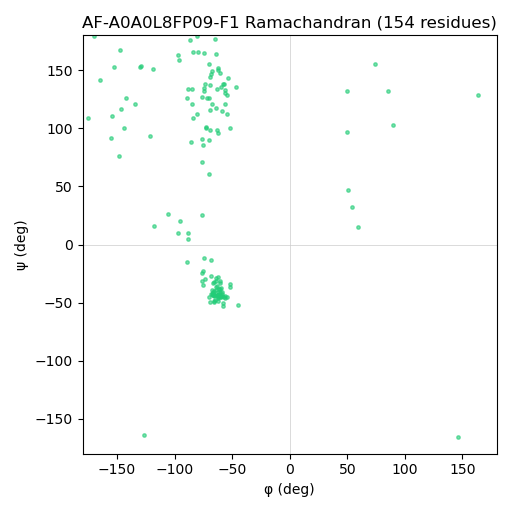1.610 6.335 -2.721 1.00 84.56 90 PHE A CA 1
ATOM 665 C C . PHE A 1 90 ? 10.081 6.275 -2.637 1.00 84.56 90 PHE A C 1
ATOM 667 O O . PHE A 1 90 ? 9.477 7.022 -1.867 1.00 84.56 90 PHE A O 1
ATOM 674 N N . MET A 1 91 ? 9.452 5.348 -3.363 1.00 84.25 91 MET A N 1
ATOM 675 C CA . MET A 1 91 ? 7.998 5.173 -3.328 1.00 84.25 91 MET A CA 1
ATOM 676 C C . MET A 1 91 ? 7.494 4.696 -1.966 1.00 84.25 91 MET A C 1
ATOM 678 O O . MET A 1 91 ? 6.543 5.285 -1.449 1.00 84.25 91 MET A O 1
ATOM 682 N N . ARG A 1 92 ? 8.168 3.726 -1.328 1.00 88.56 92 ARG A N 1
ATOM 683 C CA . ARG A 1 92 ? 7.847 3.323 0.056 1.00 88.56 92 ARG A CA 1
ATOM 684 C C . ARG A 1 92 ? 7.923 4.517 1.010 1.00 88.56 92 ARG A C 1
ATOM 686 O O . ARG A 1 92 ? 6.983 4.740 1.767 1.00 88.56 92 ARG A O 1
ATOM 693 N N . CYS A 1 93 ? 8.980 5.331 0.911 1.00 87.50 93 CYS A N 1
ATOM 694 C CA . CYS A 1 93 ? 9.150 6.524 1.747 1.00 87.50 93 CYS A CA 1
ATOM 695 C C . CYS A 1 93 ? 8.039 7.553 1.537 1.00 87.50 93 CYS A C 1
ATOM 697 O 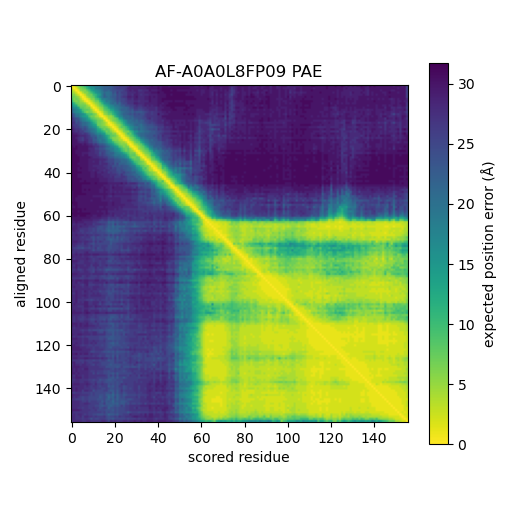O . CYS A 1 93 ? 7.547 8.131 2.504 1.00 87.50 93 CYS A O 1
ATOM 699 N N . ASN A 1 94 ? 7.651 7.812 0.288 1.00 87.56 94 ASN A N 1
ATOM 700 C CA . ASN A 1 94 ? 6.568 8.748 -0.001 1.00 87.56 94 ASN A CA 1
ATOM 701 C C . ASN A 1 94 ? 5.223 8.235 0.496 1.00 87.56 94 ASN A C 1
ATOM 703 O O . ASN A 1 94 ? 4.454 9.011 1.057 1.00 87.56 94 ASN A O 1
ATOM 707 N N . LEU A 1 95 ? 4.950 6.941 0.333 1.00 87.75 95 LEU A N 1
ATOM 708 C CA . LEU A 1 95 ? 3.720 6.345 0.828 1.00 87.75 95 LEU A CA 1
ATOM 709 C C . LEU A 1 95 ? 3.665 6.366 2.360 1.00 87.75 95 LEU A C 1
ATOM 711 O O . LEU A 1 95 ? 2.659 6.792 2.917 1.00 87.75 95 LEU A O 1
ATOM 715 N N . ALA A 1 96 ? 4.762 6.018 3.039 1.00 88.88 96 ALA A N 1
ATOM 716 C CA . ALA A 1 96 ? 4.874 6.121 4.492 1.00 88.88 96 ALA A CA 1
ATOM 717 C C . ALA A 1 96 ? 4.609 7.557 4.976 1.00 88.88 96 ALA A C 1
ATOM 719 O O . ALA A 1 96 ? 3.807 7.756 5.882 1.00 88.88 96 ALA A O 1
ATOM 720 N N . LYS A 1 97 ? 5.186 8.571 4.314 1.00 88.25 97 LYS A N 1
ATOM 721 C CA . LYS A 1 97 ? 4.899 9.984 4.619 1.00 88.25 97 LYS A CA 1
ATOM 722 C C . LYS A 1 97 ? 3.415 10.325 4.467 1.00 88.25 97 LYS A C 1
ATOM 724 O O . LYS A 1 97 ? 2.866 10.990 5.335 1.00 88.25 97 LYS A O 1
ATOM 729 N N . ARG A 1 98 ? 2.764 9.868 3.389 1.00 86.81 98 ARG A N 1
ATOM 730 C CA . ARG A 1 98 ? 1.319 10.083 3.170 1.00 86.81 98 ARG A CA 1
ATOM 731 C C . ARG A 1 98 ? 0.461 9.398 4.237 1.00 86.81 98 ARG A C 1
ATOM 733 O O . ARG A 1 98 ? -0.610 9.893 4.555 1.00 86.81 98 ARG A O 1
ATOM 740 N N . LEU A 1 99 ? 0.953 8.302 4.808 1.00 88.38 99 LEU A N 1
ATOM 741 C CA . LEU A 1 99 ? 0.333 7.579 5.921 1.00 88.38 99 LEU A CA 1
ATOM 742 C C . LEU A 1 99 ? 0.750 8.099 7.304 1.00 88.38 99 LEU A C 1
ATOM 744 O O . LEU A 1 99 ? 0.443 7.450 8.305 1.00 88.38 99 LEU A O 1
ATOM 748 N N . ASN A 1 100 ? 1.448 9.238 7.373 1.00 89.31 100 ASN A N 1
ATOM 749 C CA . ASN A 1 100 ? 1.996 9.814 8.604 1.00 89.31 100 ASN A CA 1
ATOM 750 C C . ASN A 1 100 ? 2.882 8.832 9.402 1.00 89.31 100 ASN A C 1
ATOM 752 O O . ASN A 1 100 ? 2.931 8.874 10.627 1.00 89.31 100 ASN A O 1
ATOM 756 N N . GLU A 1 101 ? 3.588 7.943 8.701 1.00 90.50 101 GLU A N 1
ATOM 757 C CA . GLU A 1 101 ? 4.554 6.998 9.261 1.00 90.50 101 GLU A CA 1
ATOM 758 C C . GLU A 1 101 ? 5.989 7.533 9.171 1.00 90.50 101 GLU A C 1
ATOM 760 O O . GLU A 1 101 ? 6.330 8.381 8.337 1.00 90.50 101 GLU A O 1
ATOM 765 N N . SER A 1 102 ? 6.875 6.999 10.015 1.00 87.31 102 SER A N 1
ATOM 766 C CA . SER A 1 102 ? 8.292 7.362 9.977 1.00 87.31 102 SER A CA 1
ATOM 767 C C . SER A 1 102 ? 8.942 6.970 8.638 1.00 87.31 102 SER A C 1
ATOM 769 O O . SER A 1 102 ? 8.599 5.966 8.018 1.00 87.31 102 SER A O 1
ATOM 771 N N . ARG A 1 103 ? 9.963 7.714 8.191 1.00 80.62 103 ARG A N 1
ATOM 772 C CA . ARG A 1 103 ? 10.733 7.326 6.988 1.00 80.62 103 ARG A CA 1
ATOM 773 C C . ARG A 1 103 ? 11.449 5.982 7.155 1.00 80.62 103 ARG A C 1
ATOM 775 O O . ARG A 1 103 ? 11.651 5.276 6.173 1.00 80.62 103 ARG A O 1
ATOM 782 N N . LEU A 1 104 ? 11.801 5.621 8.389 1.00 81.25 104 LEU A N 1
ATOM 783 C CA . LEU A 1 104 ? 12.454 4.350 8.711 1.00 81.25 104 LEU A CA 1
ATOM 784 C C . LEU A 1 104 ? 11.515 3.160 8.513 1.00 81.25 104 LEU A C 1
ATOM 786 O O . LEU A 1 104 ? 11.973 2.078 8.163 1.00 81.25 104 LEU A O 1
ATOM 790 N N . THR A 1 105 ? 10.205 3.384 8.636 1.00 82.75 105 THR A N 1
ATOM 791 C CA . THR A 1 105 ? 9.158 2.391 8.377 1.00 82.75 105 THR A CA 1
ATOM 792 C C . THR A 1 105 ? 9.335 1.751 6.989 1.00 82.75 105 THR A C 1
ATOM 794 O O . THR A 1 105 ? 9.154 0.551 6.830 1.00 82.75 105 THR A O 1
ATOM 797 N N . SER A 1 106 ? 9.828 2.506 5.999 1.00 81.62 106 SER A N 1
ATOM 798 C CA . SER A 1 106 ? 10.064 2.026 4.625 1.00 81.62 106 SER A CA 1
ATOM 799 C C . SER A 1 106 ? 11.188 0.996 4.460 1.00 81.62 106 SER A C 1
ATOM 801 O O . SER A 1 106 ? 11.283 0.385 3.395 1.00 81.62 106 SER A O 1
ATOM 803 N N . LEU A 1 107 ? 12.038 0.813 5.475 1.00 82.50 107 LEU A N 1
ATOM 804 C CA . LEU A 1 107 ? 13.137 -0.158 5.464 1.00 82.50 107 LEU A CA 1
ATOM 805 C C . LEU A 1 107 ? 12.714 -1.534 5.989 1.00 82.50 107 LEU A C 1
ATOM 807 O O . LEU A 1 107 ? 13.437 -2.509 5.790 1.00 82.50 107 LEU A O 1
ATOM 811 N N . PHE A 1 108 ? 11.564 -1.625 6.659 1.00 87.31 108 PHE A N 1
ATOM 812 C CA . PHE A 1 108 ? 11.128 -2.877 7.256 1.00 87.31 108 PHE A CA 1
ATOM 813 C C . PHE A 1 108 ? 10.645 -3.866 6.186 1.00 87.31 108 PHE A C 1
ATOM 815 O O . PHE A 1 108 ? 9.913 -3.485 5.263 1.00 87.31 108 PHE A O 1
ATOM 822 N N . PRO A 1 109 ? 11.012 -5.154 6.310 1.00 81.38 109 PRO A N 1
ATOM 823 C CA . PRO A 1 109 ? 10.468 -6.186 5.444 1.00 81.38 109 PRO A CA 1
ATOM 824 C C . PRO A 1 109 ? 8.948 -6.258 5.617 1.00 81.38 109 PRO A C 1
ATOM 826 O O . PRO A 1 109 ? 8.417 -6.006 6.697 1.00 81.38 109 PRO A O 1
ATOM 829 N N . CYS A 1 110 ? 8.240 -6.603 4.543 1.00 87.12 110 CYS A N 1
ATOM 830 C CA . CYS A 1 110 ? 6.775 -6.696 4.520 1.00 87.12 110 CYS A CA 1
ATOM 831 C C . CYS A 1 110 ? 6.032 -5.392 4.868 1.00 87.12 110 CYS A C 1
ATOM 833 O O . CYS A 1 110 ? 4.822 -5.428 5.098 1.00 87.12 110 CYS A O 1
ATOM 835 N N . ILE A 1 111 ? 6.696 -4.227 4.872 1.00 91.38 111 ILE A N 1
ATOM 836 C CA . ILE A 1 111 ? 6.028 -2.987 5.278 1.00 91.38 111 ILE A CA 1
ATOM 837 C C . ILE A 1 111 ? 4.832 -2.633 4.391 1.00 91.38 111 ILE A C 1
ATOM 839 O O . ILE A 1 111 ? 3.832 -2.105 4.870 1.00 91.38 111 ILE A O 1
ATOM 843 N N . VAL A 1 112 ? 4.888 -2.960 3.101 1.00 92.19 112 VAL A N 1
ATOM 844 C CA . VAL A 1 112 ? 3.785 -2.665 2.182 1.00 92.19 112 VAL A CA 1
ATOM 845 C C . VAL A 1 112 ? 2.524 -3.456 2.520 1.00 92.19 112 VAL A C 1
ATOM 847 O O . VAL A 1 112 ? 1.428 -2.918 2.381 1.00 92.19 112 VAL A O 1
ATOM 850 N N . PHE A 1 113 ? 2.656 -4.675 3.047 1.00 94.88 113 PHE A N 1
ATOM 851 C CA . PHE A 1 113 ? 1.521 -5.409 3.603 1.00 94.88 113 PHE A CA 1
ATOM 852 C C . PHE A 1 113 ? 0.909 -4.656 4.795 1.00 94.88 113 PHE A C 1
ATOM 854 O O . PHE A 1 113 ? -0.297 -4.414 4.806 1.00 94.88 113 PHE A O 1
ATOM 861 N N . ALA A 1 114 ? 1.729 -4.213 5.753 1.00 94.25 114 ALA A N 1
ATOM 862 C CA . ALA A 1 114 ? 1.243 -3.472 6.918 1.00 94.25 114 ALA A CA 1
ATOM 863 C C . ALA A 1 114 ? 0.571 -2.145 6.519 1.00 94.25 114 ALA A C 1
ATOM 865 O O . ALA A 1 114 ? -0.524 -1.837 6.988 1.00 94.25 114 ALA A O 1
ATOM 866 N N . MET A 1 115 ? 1.173 -1.396 5.589 1.00 94.38 115 MET A N 1
ATOM 867 C CA . MET A 1 115 ? 0.582 -0.176 5.030 1.00 94.38 115 MET A CA 1
ATOM 868 C C . MET A 1 115 ? -0.746 -0.462 4.319 1.00 94.38 115 MET A C 1
ATOM 870 O O . MET A 1 115 ? -1.692 0.303 4.476 1.00 94.38 115 MET A O 1
ATOM 874 N N . ARG A 1 116 ? -0.864 -1.585 3.599 1.00 95.88 116 ARG A N 1
ATOM 875 C CA . ARG A 1 116 ? -2.114 -1.993 2.941 1.00 95.88 116 ARG A CA 1
ATOM 876 C C . ARG A 1 116 ? -3.225 -2.294 3.938 1.00 95.88 116 ARG A C 1
ATOM 878 O O . ARG A 1 116 ? -4.352 -1.846 3.731 1.00 95.88 116 ARG A O 1
ATOM 885 N N . VAL A 1 117 ? -2.909 -2.999 5.023 1.00 95.62 117 VAL A N 1
ATOM 886 C CA . VAL A 1 117 ? -3.856 -3.247 6.119 1.00 95.62 117 VAL A CA 1
ATOM 887 C C . VAL A 1 117 ? -4.281 -1.926 6.766 1.00 95.62 117 VAL A C 1
ATOM 889 O O . VAL A 1 117 ? -5.479 -1.703 6.946 1.00 95.62 117 VAL A O 1
ATOM 892 N N . LYS A 1 118 ? -3.329 -1.021 7.041 1.00 94.69 118 LYS A N 1
ATOM 893 C CA . LYS A 1 118 ? -3.602 0.314 7.599 1.00 94.69 118 LYS A CA 1
ATOM 894 C C . LYS A 1 118 ? -4.549 1.119 6.706 1.00 94.69 118 LYS A C 1
ATOM 896 O O . LYS A 1 118 ? -5.601 1.540 7.174 1.00 94.69 118 LYS A O 1
ATOM 901 N N . VAL A 1 119 ? -4.237 1.245 5.413 1.00 95.19 119 VAL A N 1
ATOM 902 C CA . VAL A 1 119 ? -5.082 1.946 4.428 1.00 95.19 119 VAL A CA 1
ATOM 903 C C . VAL A 1 119 ? -6.498 1.381 4.417 1.00 95.19 119 VAL A C 1
ATOM 905 O O . VAL A 1 119 ? -7.468 2.134 4.426 1.00 95.19 119 VAL A O 1
ATOM 908 N N . ARG A 1 120 ? -6.652 0.054 4.426 1.00 95.62 120 ARG A N 1
ATOM 909 C CA . ARG A 1 120 ? -7.981 -0.570 4.423 1.00 95.62 1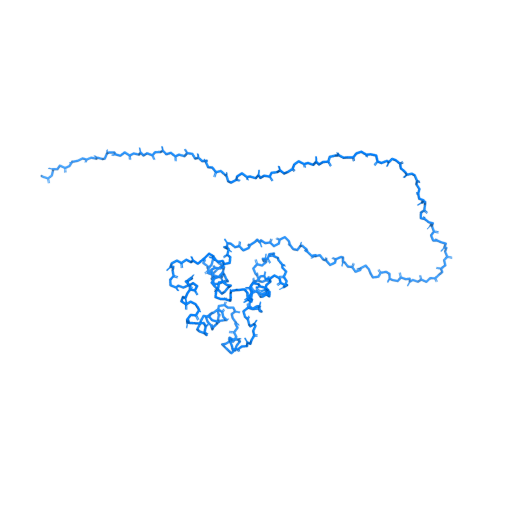20 ARG A CA 1
ATOM 910 C C . ARG A 1 120 ? -8.766 -0.289 5.694 1.00 95.62 120 ARG A C 1
ATOM 912 O O . ARG A 1 120 ? -9.971 -0.058 5.607 1.00 95.62 120 ARG A O 1
ATOM 919 N N . ALA A 1 121 ? -8.103 -0.309 6.846 1.00 93.44 121 ALA A N 1
ATOM 920 C CA . ALA A 1 121 ? -8.727 0.012 8.120 1.00 93.44 121 ALA A CA 1
ATOM 921 C C . ALA A 1 121 ? -9.182 1.481 8.161 1.00 93.44 121 ALA A C 1
ATOM 923 O O . ALA A 1 121 ? -10.339 1.751 8.483 1.00 93.44 121 ALA A O 1
ATOM 924 N N . GLU A 1 122 ? -8.315 2.415 7.758 1.00 93.19 122 GLU A N 1
ATOM 925 C CA . GLU A 1 122 ? -8.600 3.857 7.759 1.00 93.19 122 GLU A CA 1
ATOM 926 C C . GLU A 1 122 ? -9.693 4.231 6.748 1.00 93.19 122 GLU A C 1
ATOM 928 O O . GLU A 1 122 ? -10.633 4.959 7.074 1.00 93.19 122 GLU A O 1
ATOM 933 N N . LEU A 1 123 ? -9.629 3.672 5.536 1.00 93.25 123 LEU A N 1
ATOM 934 C CA . LEU A 1 123 ? -10.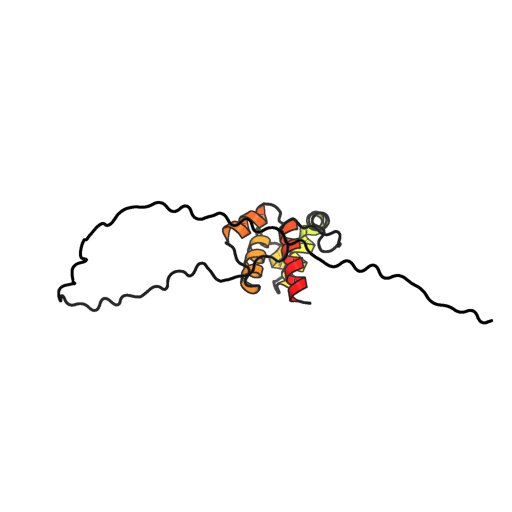569 3.968 4.450 1.00 93.25 123 LEU A CA 1
ATOM 935 C C . LEU A 1 123 ? -11.819 3.072 4.448 1.00 93.25 123 LEU A C 1
ATOM 937 O O . LEU A 1 123 ? -12.636 3.163 3.529 1.00 93.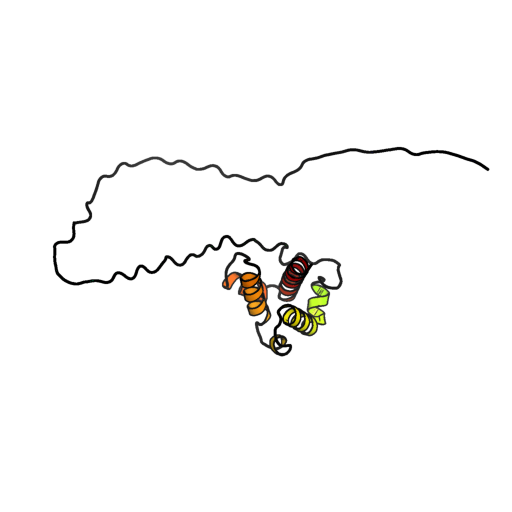25 123 LEU A O 1
ATOM 941 N N . LYS A 1 124 ? -11.983 2.209 5.462 1.00 94.00 124 LYS A N 1
ATOM 942 C CA . LYS A 1 124 ? -13.082 1.234 5.591 1.00 94.00 124 LYS A CA 1
ATOM 943 C C . LYS A 1 124 ? -13.271 0.384 4.322 1.00 94.00 124 LYS A C 1
ATOM 945 O O . LYS A 1 124 ? -14.391 0.212 3.835 1.00 94.00 124 LYS A O 1
ATOM 950 N N . ILE A 1 125 ? -12.173 -0.144 3.780 1.00 94.88 125 ILE A N 1
ATOM 951 C CA . ILE A 1 125 ? -12.172 -1.002 2.587 1.00 94.88 125 ILE A CA 1
ATOM 952 C C . ILE A 1 125 ? -12.339 -2.471 3.004 1.00 94.88 125 ILE A C 1
ATOM 954 O O . ILE A 1 125 ? -11.575 -2.995 3.816 1.00 94.88 125 ILE A O 1
ATOM 958 N N . ALA A 1 126 ? -13.328 -3.158 2.431 1.00 93.81 126 ALA A N 1
ATOM 959 C CA . ALA A 1 126 ? -13.631 -4.557 2.724 1.00 93.81 126 ALA A CA 1
ATOM 960 C C . ALA A 1 126 ? -12.537 -5.518 2.222 1.00 93.81 126 ALA A C 1
ATOM 962 O O . ALA A 1 126 ? -11.888 -5.286 1.202 1.00 93.81 126 ALA A O 1
ATOM 963 N N . GLY A 1 127 ? -12.312 -6.619 2.946 1.00 91.44 127 GLY A N 1
ATOM 964 C CA . GLY A 1 127 ? -11.415 -7.727 2.569 1.00 91.44 127 GLY A CA 1
ATOM 965 C C . GLY A 1 127 ? -10.724 -8.359 3.781 1.00 91.44 127 GLY A C 1
ATOM 966 O O . GLY A 1 127 ? -11.121 -8.091 4.913 1.00 91.44 127 GLY A O 1
ATOM 967 N N . THR A 1 128 ? -9.679 -9.153 3.559 1.00 93.25 128 THR A N 1
ATOM 968 C CA . THR A 1 128 ? -9.048 -9.963 4.610 1.00 93.25 128 THR A CA 1
ATOM 969 C C . THR A 1 128 ? -7.532 -9.772 4.667 1.00 93.25 128 THR A C 1
ATOM 971 O O . THR A 1 128 ? -6.895 -9.480 3.656 1.00 93.25 128 THR A O 1
ATOM 974 N N . ILE A 1 129 ? -6.948 -9.999 5.849 1.00 94.94 129 ILE A N 1
ATOM 975 C CA . ILE A 1 129 ? -5.494 -9.926 6.070 1.00 94.94 129 ILE A CA 1
ATOM 976 C C . ILE A 1 129 ? -4.716 -10.861 5.121 1.00 94.94 129 ILE A C 1
ATOM 978 O O . ILE A 1 129 ? -3.743 -10.401 4.523 1.00 94.94 129 ILE A O 1
ATOM 982 N N . PRO A 1 130 ? -5.123 -12.131 4.895 1.00 95.25 130 PRO A N 1
ATOM 983 C CA . PRO A 1 130 ? -4.431 -12.995 3.939 1.00 95.25 130 PRO A CA 1
ATOM 984 C C . PRO A 1 130 ? -4.447 -12.439 2.515 1.00 95.25 130 PRO A C 1
ATOM 986 O O . PRO A 1 130 ? -3.441 -12.513 1.820 1.00 95.25 130 PRO A O 1
ATOM 989 N N . ASN A 1 131 ? -5.557 -11.828 2.090 1.00 93.81 131 ASN A N 1
ATOM 990 C CA . ASN A 1 131 ? -5.631 -11.200 0.775 1.00 93.81 131 ASN A CA 1
ATOM 991 C C . ASN A 1 131 ? -4.661 -10.013 0.657 1.00 93.81 131 ASN A C 1
ATOM 993 O O . ASN A 1 131 ? -4.051 -9.819 -0.390 1.00 93.81 131 ASN A O 1
ATOM 997 N N . ASP A 1 132 ? -4.474 -9.244 1.731 1.00 95.31 132 ASP A N 1
ATOM 998 C CA . ASP A 1 132 ? -3.499 -8.151 1.749 1.00 95.31 132 ASP A CA 1
ATOM 999 C C . ASP A 1 132 ? -2.061 -8.654 1.677 1.00 95.31 132 ASP A C 1
ATOM 1001 O O . ASP A 1 132 ? -1.240 -8.067 0.971 1.00 95.31 132 ASP A O 1
ATOM 1005 N N . PHE A 1 133 ? -1.770 -9.757 2.366 1.00 94.25 133 PHE A N 1
ATOM 1006 C CA . PHE A 1 133 ? -0.465 -10.403 2.322 1.00 94.25 133 PHE A CA 1
ATOM 1007 C C . PHE A 1 133 ? -0.169 -10.969 0.928 1.00 94.25 133 PHE A C 1
ATOM 1009 O O . PHE A 1 133 ? 0.863 -10.653 0.339 1.00 94.25 133 PHE A O 1
ATOM 1016 N N . CYS A 1 134 ? -1.103 -11.728 0.347 1.00 94.75 134 CYS A N 1
ATOM 1017 C CA . CYS A 1 134 ? -0.968 -12.267 -1.006 1.00 94.75 134 CYS A CA 1
ATOM 1018 C C . CYS A 1 134 ? -0.827 -11.160 -2.059 1.00 94.75 134 CYS A C 1
ATOM 1020 O O . CYS A 1 134 ? 0.004 -11.279 -2.956 1.00 94.75 134 CYS A O 1
ATOM 1022 N N . ALA A 1 135 ? -1.590 -10.068 -1.943 1.00 93.81 135 ALA A N 1
ATOM 1023 C CA . ALA A 1 135 ? -1.461 -8.928 -2.846 1.00 93.81 135 ALA A CA 1
ATOM 1024 C C . ALA A 1 135 ? -0.064 -8.292 -2.750 1.00 93.81 135 ALA A C 1
ATOM 1026 O O . ALA A 1 135 ? 0.562 -8.052 -3.784 1.00 93.81 135 ALA A O 1
ATOM 1027 N N . ALA A 1 136 ? 0.437 -8.069 -1.527 1.00 92.75 136 ALA A N 1
ATOM 1028 C CA . ALA A 1 136 ? 1.774 -7.524 -1.282 1.00 92.75 136 ALA A CA 1
ATOM 1029 C C . ALA A 1 136 ? 2.890 -8.409 -1.861 1.00 92.75 136 ALA A C 1
ATOM 1031 O O . ALA A 1 136 ? 3.848 -7.877 -2.416 1.00 92.75 136 ALA A O 1
ATOM 1032 N N . LEU A 1 137 ? 2.744 -9.737 -1.791 1.00 90.62 137 LEU A N 1
ATOM 1033 C CA . LEU A 1 137 ? 3.698 -10.685 -2.374 1.00 90.62 137 LEU A CA 1
ATOM 1034 C C . LEU A 1 137 ? 3.606 -10.794 -3.901 1.00 90.62 137 LEU A C 1
ATOM 1036 O O . LEU A 1 137 ? 4.622 -10.999 -4.557 1.00 90.62 137 LEU A O 1
ATOM 1040 N N . CYS A 1 138 ? 2.406 -10.686 -4.474 1.00 90.88 138 CYS A N 1
ATOM 1041 C CA . CYS A 1 138 ? 2.188 -10.865 -5.909 1.00 90.88 138 CYS A CA 1
ATOM 1042 C C . CYS A 1 138 ? 2.810 -9.732 -6.737 1.00 90.88 138 CYS A C 1
ATOM 1044 O O . CYS A 1 138 ? 3.523 -9.991 -7.704 1.00 90.88 138 CYS A O 1
ATOM 1046 N N . CYS A 1 139 ? 2.545 -8.479 -6.363 1.00 90.19 139 CYS A N 1
ATOM 1047 C CA . CYS A 1 139 ? 3.141 -7.313 -7.011 1.00 90.19 139 CYS A CA 1
ATOM 1048 C C . CYS A 1 139 ? 3.155 -6.125 -6.045 1.00 90.19 139 CYS A C 1
ATOM 1050 O O . CYS A 1 139 ? 2.211 -5.332 -5.993 1.00 90.19 139 CYS A O 1
ATOM 1052 N N . GLU A 1 140 ? 4.250 -5.963 -5.302 1.00 90.81 140 GLU A N 1
ATOM 1053 C CA . GLU A 1 140 ? 4.393 -4.838 -4.376 1.00 90.81 140 GLU A CA 1
ATOM 1054 C C . GLU A 1 140 ? 4.298 -3.453 -5.063 1.00 90.81 140 GLU A C 1
ATOM 1056 O O . GLU A 1 140 ? 3.596 -2.589 -4.531 1.00 90.81 140 GLU A O 1
ATOM 1061 N N . PRO A 1 141 ? 4.889 -3.210 -6.257 1.00 89.69 141 PRO A N 1
ATOM 1062 C C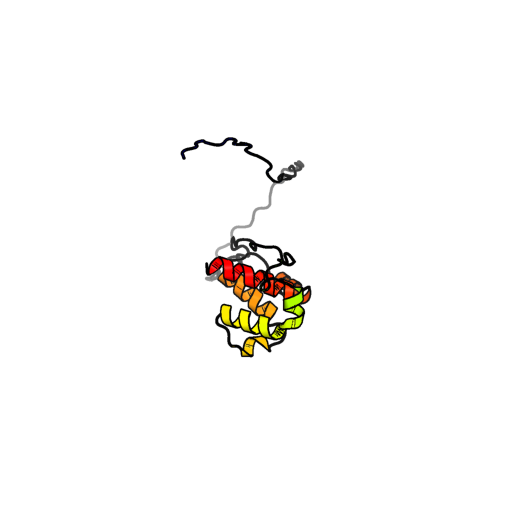A . PRO A 1 141 ? 4.724 -1.934 -6.958 1.00 89.69 141 PRO A CA 1
ATOM 1063 C C . PRO A 1 141 ? 3.260 -1.625 -7.289 1.00 89.69 141 PRO A C 1
ATOM 1065 O O . PRO A 1 141 ? 2.790 -0.520 -7.035 1.00 89.69 141 PRO A O 1
ATOM 1068 N N . CYS A 1 142 ? 2.514 -2.617 -7.781 1.00 91.75 142 CYS A N 1
ATOM 1069 C CA . CYS A 1 142 ? 1.096 -2.483 -8.112 1.00 91.75 142 CYS A CA 1
ATOM 1070 C C . CYS A 1 142 ? 0.267 -2.132 -6.868 1.00 91.75 142 CYS A C 1
ATOM 1072 O O . CYS A 1 142 ? -0.578 -1.238 -6.896 1.00 91.75 142 CYS A O 1
ATOM 1074 N N . VAL A 1 143 ? 0.555 -2.801 -5.746 1.00 94.00 143 VAL A N 1
ATOM 1075 C CA . VAL A 1 143 ? -0.059 -2.523 -4.442 1.00 94.00 143 VAL A CA 1
ATOM 1076 C C . VAL A 1 143 ? 0.219 -1.088 -3.990 1.00 94.00 143 VAL A C 1
ATOM 1078 O O . VAL A 1 143 ? -0.705 -0.404 -3.550 1.00 94.00 143 VAL A O 1
ATOM 1081 N N . MET A 1 144 ? 1.463 -0.614 -4.111 1.00 91.94 144 MET A N 1
ATOM 1082 C CA . MET A 1 144 ? 1.821 0.765 -3.765 1.00 91.94 144 MET A CA 1
ATOM 1083 C C . MET A 1 144 ? 1.107 1.781 -4.657 1.00 91.94 144 MET A C 1
ATOM 1085 O O . MET A 1 144 ? 0.570 2.758 -4.138 1.00 91.94 144 MET A O 1
ATOM 1089 N N . CYS A 1 145 ? 1.042 1.544 -5.970 1.00 92.12 145 CYS A N 1
ATOM 1090 C CA . CYS A 1 145 ? 0.307 2.408 -6.893 1.00 92.12 145 CYS A CA 1
ATOM 1091 C C . CYS A 1 145 ? -1.192 2.437 -6.559 1.00 92.12 145 CYS A C 1
ATOM 1093 O O . CYS A 1 145 ? -1.777 3.515 -6.493 1.00 92.12 145 CYS A O 1
ATOM 1095 N N . GLN A 1 146 ? -1.811 1.286 -6.272 1.00 94.00 146 GLN A N 1
ATOM 1096 C CA . GLN A 1 146 ? -3.216 1.223 -5.857 1.00 94.00 146 GLN A CA 1
ATOM 1097 C C . GLN A 1 146 ? -3.465 2.056 -4.593 1.00 94.00 146 GLN A C 1
ATOM 1099 O O . GLN A 1 146 ? -4.349 2.908 -4.591 1.00 94.00 146 GLN A O 1
ATOM 1104 N N . MET A 1 147 ? -2.658 1.870 -3.543 1.00 94.06 147 MET A N 1
ATOM 1105 C CA . MET A 1 147 ? -2.780 2.659 -2.311 1.00 94.06 147 MET A CA 1
ATOM 1106 C C . MET A 1 147 ? -2.535 4.154 -2.540 1.00 94.06 147 MET A C 1
ATOM 1108 O O . MET A 1 147 ? -3.252 4.986 -1.994 1.00 94.06 147 MET A O 1
ATOM 1112 N N . SER A 1 148 ? -1.540 4.503 -3.360 1.00 91.31 148 SER A N 1
ATOM 1113 C CA . SER A 1 148 ? -1.218 5.890 -3.704 1.00 91.31 148 SER A CA 1
ATOM 1114 C C . SER A 1 148 ? -2.404 6.600 -4.353 1.00 91.31 148 SER A C 1
ATOM 1116 O O . SER A 1 148 ? -2.677 7.748 -4.005 1.00 91.31 148 SER A O 1
ATOM 1118 N N . ARG A 1 149 ? -3.117 5.926 -5.264 1.00 90.62 149 ARG A N 1
ATOM 1119 C CA . ARG A 1 149 ? -4.318 6.465 -5.914 1.00 90.62 149 ARG A CA 1
ATOM 1120 C C . ARG A 1 149 ? -5.473 6.643 -4.935 1.00 90.62 149 ARG A C 1
ATOM 1122 O O . ARG A 1 149 ? -6.099 7.693 -4.945 1.00 90.62 149 ARG A O 1
ATOM 1129 N N . GLU A 1 150 ? -5.720 5.666 -4.061 1.00 93.25 150 GLU A N 1
ATOM 1130 C CA . GLU A 1 150 ? -6.774 5.800 -3.044 1.00 93.25 150 GLU A CA 1
ATOM 1131 C C . GLU A 1 150 ? -6.526 6.983 -2.107 1.00 93.25 150 GLU A C 1
ATOM 1133 O O . GLU A 1 150 ? -7.439 7.751 -1.828 1.00 93.25 150 GLU A O 1
ATOM 1138 N N . LEU A 1 151 ? -5.289 7.149 -1.629 1.00 91.75 151 LEU A N 1
ATOM 1139 C CA . LEU A 1 151 ? -4.946 8.260 -0.740 1.00 91.75 151 LEU A CA 1
ATOM 1140 C C . LEU A 1 151 ? -5.037 9.615 -1.451 1.00 91.75 151 LEU A C 1
ATOM 1142 O O . LEU A 1 151 ? -5.395 10.605 -0.821 1.00 91.75 151 LEU A O 1
ATOM 1146 N N . GLN A 1 152 ? -4.724 9.671 -2.749 1.00 89.12 152 GLN A N 1
ATOM 1147 C CA . GLN A 1 152 ? -4.897 10.886 -3.550 1.00 89.12 152 GLN A CA 1
ATOM 1148 C C . GLN A 1 152 ? -6.368 11.260 -3.714 1.00 89.12 152 GLN A C 1
ATOM 1150 O O . GLN A 1 152 ? -6.694 12.434 -3.598 1.00 89.12 152 GLN A O 1
ATOM 1155 N N . GLU A 1 153 ? -7.238 10.278 -3.950 1.00 88.06 153 GLU A N 1
ATOM 1156 C CA . GLU A 1 153 ? -8.679 10.507 -4.083 1.00 88.06 153 GLU A CA 1
ATOM 1157 C C . GLU A 1 153 ? -9.291 11.024 -2.775 1.00 88.06 153 GLU A C 1
ATOM 1159 O O . GLU A 1 153 ? -10.126 11.916 -2.790 1.00 88.06 153 GLU A O 1
ATOM 1164 N N . VAL A 1 154 ? -8.844 10.497 -1.632 1.00 89.06 154 VAL A N 1
ATOM 1165 C CA . VAL A 1 154 ? -9.351 10.897 -0.308 1.00 89.06 154 VAL A CA 1
ATOM 1166 C C . VAL A 1 154 ? -8.849 12.278 0.124 1.00 89.06 154 VAL A C 1
ATOM 1168 O O . VAL A 1 154 ? -9.530 12.959 0.884 1.00 89.06 154 VAL A O 1
ATOM 1171 N N . ASN A 1 155 ? -7.657 12.684 -0.321 1.00 81.44 155 ASN A N 1
ATOM 1172 C CA . ASN A 1 155 ? -7.036 13.960 0.053 1.00 81.44 155 ASN A CA 1
ATOM 1173 C C . ASN A 1 155 ? -7.256 15.076 -0.990 1.00 81.44 155 ASN A C 1
ATOM 1175 O O . ASN A 1 155 ? -6.593 16.113 -0.919 1.00 81.44 155 ASN A O 1
ATOM 1179 N N . ARG A 1 156 ? -8.116 14.855 -1.985 1.00 68.19 156 ARG A N 1
ATOM 1180 C CA . ARG A 1 156 ? -8.558 15.881 -2.934 1.00 68.19 156 ARG A CA 1
ATOM 1181 C C . ARG A 1 156 ? -9.819 16.557 -2.407 1.00 68.19 156 ARG A C 1
ATOM 1183 O O . ARG A 1 156 ? -9.892 17.794 -2.563 1.00 68.19 156 ARG A O 1
#

Sequence (156 aa):
MDTEEEPPEAITKQPANQPKTKTRPPAGGSNEVGEGPEIPLPHPGAGPEVAVAVPPLSTSSRGRNWSTGLCECRESIADNCVLSFWCWPFMRCNLAKRLNESRLTSLFPCIVFAMRVKVRAELKIAGTIPNDFCAALCCEPCVMCQMSRELQEVNR

pLDDT: mean 70.29, std 23.42, range [27.45, 95.88]

Solvent-accessible surface area (backbone atoms only — not comparable to full-atom values): 10389 Å² total; per-residue (Å²): 135,87,77,89,82,89,88,88,82,89,82,88,78,84,83,91,82,78,85,80,80,83,80,78,82,85,85,86,82,82,88,79,92,80,84,82,78,84,80,80,81,83,74,98,72,94,73,90,77,79,78,75,80,72,75,76,82,73,89,67,70,91,35,45,72,76,95,63,58,57,80,68,59,43,92,50,81,88,34,24,39,70,55,35,60,79,43,38,70,61,50,40,31,53,51,29,50,76,68,76,41,56,65,68,54,50,73,46,83,68,36,64,27,55,51,49,52,49,51,28,64,76,69,40,39,54,83,52,71,67,58,38,45,52,45,33,71,75,38,48,37,28,46,51,35,38,52,52,52,53,55,49,65,74,74,107

Foldseek 3Di:
DDDDDDDDDDDDDDDDDDDDDPDDDDDDDDDDDDDDDDDDDDDDDDDPPPPPPPPPPPLDDVFAAQPDDLPPQDPDCLRHLVNCVVCVLVLLQVLCVLVVHDSVCSVDPPSLLVSLVVLCVVRVHHDDSVVSSVSCVVRVSSSSSSSVVVSVVVVD

Secondary structure (DSSP, 8-state):
----------------------PPPP-----------PPPPPP----------PPP------PBPPSS-TT---SSGGG-HHHHHHTHHHHHHHHHHHTT--GGGGGSTTHHHHHHHHHHHHTTB---HHHHHHHHHH-HHHHHHHHHHHHHHHT-

Mean predicted aligned error: 17.54 Å

Organism: Octopus bimaculoides (NCBI:txid37653)

Radius of gyration: 27.81 Å; Cα contacts (8 Å, |Δi|>4): 101; chains: 1; bounding box: 55×79×84 Å